Protein AF-A0A314UXR8-F1 (afdb_monomer_lite)

Organism: NCBI:txid2094558

Foldseek 3Di:
DQFQWCQVVADPPNVVVVLVVCVVVNQWDWTDGGPDIDIHGHDPVVCCCPCPVVVLVNVADDQDPVNCVVPVHQQALNHDRPDPSNVVRVVCCDPQCVDPVNCVVCVVVVVVVVVVVVVVVVVQPPHDDDPPPPDPVPPPDPPDDDPDDDDD

InterPro domains:
  IPR001128 Cytochrome P450 [PF00067] (2-128)
  IPR002401 Cytochrome P450, E-class, group I [PR00463] (22-41)
  IPR002401 Cytochrome P450, E-class, group I [PR00463] (46-67)
  IPR036396 Cytochrome P450 superfamily [G3DSA:1.10.630.10] (1-136)
  IPR036396 Cytochrome P450 superfamily [SSF48264] (2-131)

Radius of gyration: 22.89 Å; chains: 1; bounding box: 63×48×52 Å

Sequence (152 aa):
MPLLGNLLSLDPELHSYFAGLAHTYGPIFKLRLGAMTCVVINSPSSASEVLKDRDVTFANRDVPVAARIAFYGGADITWTPHGPEWRMLRKVAMLKMLGGPALDLVQSIRQNQVRKTIGYLYGRSGSPVNVAIKKIKKLNHPRGDYHLAHPR

Secondary structure (DSSP, 8-state):
-TTTBTGGG--S-HHHHHHHHHHHH-SEEEEEETTEEEEEE-SHHHHHIIIIITTTTT------HHHHHHTGGG-STTTSPTTHHHHHHHHHIIIIISSHHHHHHTHHHHHHHHHHHHHHHHTTTTS---STT--STTS-------------

Structure (mmCIF, N/CA/C/O backbone):
data_AF-A0A314UXR8-F1
#
_entry.id   AF-A0A314UXR8-F1
#
loop_
_atom_site.group_PDB
_atom_site.id
_atom_site.type_symbol
_atom_site.label_atom_id
_atom_site.label_alt_id
_atom_site.label_comp_id
_atom_site.label_asym_id
_atom_site.label_entity_id
_atom_site.label_seq_id
_atom_site.pdbx_PDB_ins_code
_atom_site.Cartn_x
_atom_site.Cartn_y
_atom_site.Cartn_z
_atom_site.occupancy
_atom_site.B_iso_or_equiv
_atom_site.auth_seq_id
_atom_site.auth_comp_id
_atom_site.auth_asym_id
_atom_site.auth_atom_id
_atom_site.pdbx_PDB_model_num
ATOM 1 N N . MET A 1 1 ? 25.726 -10.960 -2.1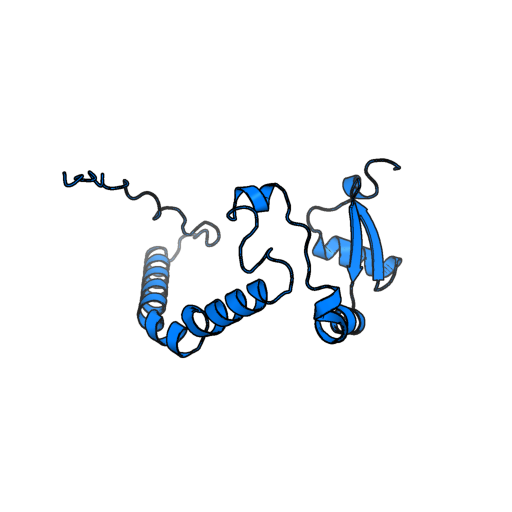50 1.00 65.69 1 MET A N 1
ATOM 2 C CA . MET A 1 1 ? 25.717 -12.442 -2.096 1.00 65.69 1 MET A CA 1
ATOM 3 C C . MET A 1 1 ? 24.857 -13.012 -3.218 1.00 65.69 1 MET A C 1
ATOM 5 O O . MET A 1 1 ? 23.765 -12.490 -3.417 1.00 65.69 1 MET A O 1
ATOM 9 N N . PRO A 1 2 ? 25.305 -14.060 -3.932 1.00 73.06 2 PRO A N 1
ATOM 10 C CA . PRO A 1 2 ? 24.638 -14.552 -5.144 1.00 73.06 2 PRO A CA 1
ATOM 11 C C . PRO A 1 2 ? 23.230 -15.134 -4.919 1.00 73.06 2 PRO A C 1
ATOM 13 O O . PRO A 1 2 ? 22.399 -14.994 -5.811 1.00 73.06 2 PRO A O 1
ATOM 16 N N . LEU A 1 3 ? 22.935 -15.709 -3.742 1.00 78.50 3 LEU A N 1
ATOM 17 C CA . LEU A 1 3 ? 21.624 -16.319 -3.458 1.00 78.50 3 LEU A CA 1
ATOM 18 C C . LEU A 1 3 ? 20.639 -15.375 -2.753 1.00 78.50 3 LEU A C 1
ATOM 20 O O . LEU A 1 3 ? 19.491 -15.276 -3.160 1.00 78.50 3 LEU A O 1
ATOM 24 N N . LEU A 1 4 ? 21.080 -14.676 -1.703 1.00 86.00 4 LEU A N 1
ATOM 25 C CA . LEU A 1 4 ? 20.202 -13.852 -0.857 1.00 86.00 4 LEU A CA 1
ATOM 26 C C . LEU A 1 4 ? 20.108 -12.389 -1.318 1.00 86.00 4 LEU A C 1
ATOM 28 O O . LEU A 1 4 ? 19.176 -11.679 -0.944 1.00 86.00 4 LEU A O 1
ATOM 32 N N . GLY A 1 5 ? 21.052 -11.927 -2.142 1.00 89.06 5 GLY A N 1
ATOM 33 C CA . GLY A 1 5 ? 21.127 -10.526 -2.550 1.00 89.06 5 GLY A CA 1
ATOM 34 C C . GLY A 1 5 ? 21.308 -9.590 -1.349 1.00 89.06 5 GLY A C 1
ATOM 35 O O . GLY A 1 5 ? 22.233 -9.777 -0.561 1.00 89.06 5 GLY A O 1
ATOM 36 N N . ASN A 1 6 ? 20.428 -8.598 -1.243 1.00 92.50 6 ASN A N 1
ATOM 37 C CA . ASN A 1 6 ? 20.311 -7.591 -0.190 1.00 92.50 6 ASN A CA 1
ATOM 38 C C . ASN A 1 6 ? 19.404 -8.026 0.974 1.00 92.50 6 ASN A C 1
ATOM 40 O O . ASN A 1 6 ? 19.249 -7.258 1.917 1.00 92.50 6 ASN A O 1
ATOM 44 N N . LEU A 1 7 ? 18.800 -9.223 0.931 1.00 90.81 7 LEU A N 1
ATOM 45 C CA . LEU A 1 7 ? 17.801 -9.649 1.922 1.00 90.81 7 LEU A CA 1
ATOM 46 C C . LEU A 1 7 ? 18.334 -9.615 3.363 1.00 90.81 7 LEU A C 1
ATOM 48 O O . LEU A 1 7 ? 17.616 -9.219 4.271 1.00 90.81 7 LEU A O 1
ATOM 52 N N . LEU A 1 8 ? 19.602 -9.988 3.559 1.00 90.25 8 LEU A N 1
ATOM 53 C CA . LEU A 1 8 ? 20.249 -10.003 4.877 1.00 90.25 8 LEU A CA 1
ATOM 54 C C . LEU A 1 8 ? 20.579 -8.612 5.429 1.00 90.25 8 LEU A C 1
ATOM 56 O O . LEU A 1 8 ? 20.904 -8.488 6.602 1.00 90.25 8 LEU A O 1
ATOM 60 N N . SER A 1 9 ? 20.546 -7.587 4.582 1.00 91.06 9 SER A N 1
ATOM 61 C CA . SER A 1 9 ? 20.886 -6.210 4.947 1.00 91.06 9 SER A CA 1
ATOM 62 C C . SER A 1 9 ? 19.650 -5.326 5.091 1.00 91.06 9 SER A C 1
ATOM 64 O O . SER A 1 9 ? 19.803 -4.118 5.254 1.00 91.06 9 SER A O 1
ATOM 66 N N . LEU A 1 10 ? 18.447 -5.900 4.969 1.00 92.62 10 LEU A N 1
ATOM 67 C CA . LEU A 1 10 ? 17.205 -5.1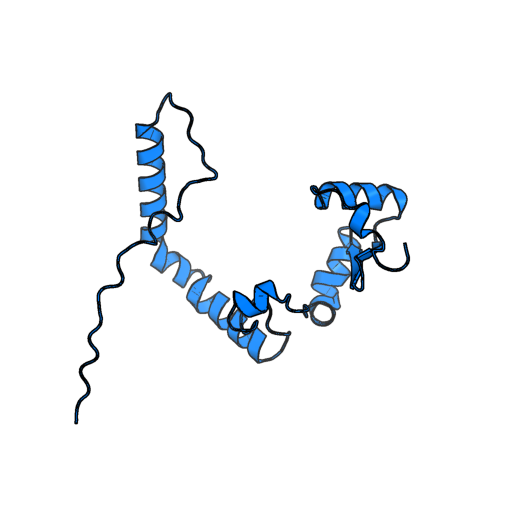63 5.154 1.00 92.62 10 LEU A CA 1
ATOM 68 C C . LEU A 1 10 ? 16.992 -4.839 6.629 1.00 92.62 10 LEU A C 1
ATOM 70 O O . LEU A 1 10 ? 17.044 -5.722 7.484 1.00 92.62 10 LEU A O 1
ATOM 74 N N . ASP A 1 11 ? 16.673 -3.579 6.887 1.00 93.69 11 ASP A N 1
ATOM 75 C CA . ASP A 1 11 ? 16.158 -3.147 8.177 1.00 93.69 11 ASP A CA 1
ATOM 76 C C . ASP A 1 11 ? 14.638 -3.411 8.256 1.00 93.69 11 ASP A C 1
ATOM 78 O O . ASP A 1 11 ? 13.937 -3.208 7.255 1.00 93.69 11 ASP A O 1
ATOM 82 N N . PRO A 1 12 ? 14.092 -3.850 9.407 1.00 93.06 12 PRO A N 1
ATOM 83 C CA . PRO A 1 12 ? 12.648 -3.975 9.603 1.00 93.06 12 PRO A CA 1
ATOM 84 C C . PRO A 1 12 ? 11.870 -2.678 9.329 1.00 93.06 12 PRO A C 1
ATOM 86 O O . PRO A 1 12 ? 10.723 -2.732 8.875 1.00 93.06 12 PRO A O 1
ATOM 89 N N . GLU A 1 13 ? 12.479 -1.511 9.550 1.00 95.38 13 GLU A N 1
ATOM 90 C CA . GLU A 1 13 ? 11.930 -0.208 9.188 1.00 95.38 13 GLU A CA 1
ATOM 91 C C . GLU A 1 13 ? 12.203 0.120 7.709 1.00 95.38 13 GLU A C 1
ATOM 93 O O . GLU A 1 13 ? 12.925 1.050 7.342 1.00 95.38 13 GLU A O 1
ATOM 98 N N . LEU A 1 14 ? 11.582 -0.665 6.823 1.00 94.62 14 LEU A N 1
ATOM 99 C CA . LEU A 1 14 ? 11.858 -0.651 5.382 1.00 94.62 14 LEU A CA 1
ATOM 100 C C . LEU A 1 14 ? 11.723 0.732 4.725 1.00 94.62 14 LEU A C 1
ATOM 102 O O . LEU A 1 14 ? 12.484 1.056 3.819 1.00 94.62 14 LEU A O 1
ATOM 106 N N . HIS A 1 15 ? 10.756 1.545 5.157 1.00 94.88 15 HIS A N 1
ATOM 107 C CA . HIS A 1 15 ? 10.507 2.857 4.556 1.00 94.88 15 HIS A CA 1
ATOM 108 C C . HIS A 1 15 ? 11.654 3.840 4.837 1.00 94.88 15 HIS A C 1
ATOM 110 O O . HIS A 1 15 ? 12.164 4.453 3.898 1.00 94.88 15 HIS A O 1
ATOM 116 N N . SER A 1 16 ? 12.111 3.930 6.090 1.00 96.06 16 SER A N 1
ATOM 117 C CA . SER A 1 16 ? 13.278 4.728 6.485 1.00 96.06 16 SER A CA 1
ATOM 118 C C . SER A 1 16 ? 14.553 4.200 5.835 1.00 96.06 16 SER A C 1
ATOM 120 O O . SER A 1 16 ? 15.342 4.969 5.290 1.00 96.06 16 SER A O 1
ATOM 122 N N . TYR A 1 17 ? 14.726 2.877 5.822 1.00 96.06 17 TYR A N 1
ATOM 123 C CA . TYR A 1 17 ? 15.869 2.224 5.196 1.00 96.06 17 TYR A CA 1
ATOM 124 C C . TYR A 1 17 ? 15.986 2.550 3.702 1.00 96.06 17 TYR A C 1
ATOM 126 O O . TYR A 1 17 ? 17.046 2.970 3.237 1.00 96.06 17 TYR A O 1
ATOM 134 N N . PHE A 1 18 ? 14.896 2.426 2.940 1.00 96.62 18 PHE A N 1
ATOM 135 C CA . PHE A 1 18 ? 14.896 2.756 1.514 1.00 96.62 18 PHE A CA 1
ATOM 136 C C . PHE A 1 18 ? 15.082 4.252 1.246 1.00 96.62 18 PHE A C 1
ATOM 138 O O . PHE A 1 18 ? 15.780 4.604 0.294 1.00 96.62 18 PHE A O 1
ATOM 145 N N . ALA A 1 19 ? 14.519 5.127 2.086 1.00 96.06 19 ALA A N 1
ATO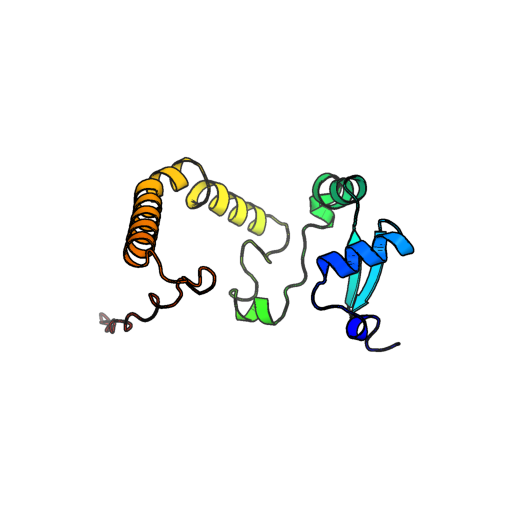M 146 C CA . ALA A 1 19 ? 14.776 6.563 2.003 1.00 96.06 19 ALA A CA 1
ATOM 147 C C . ALA A 1 19 ? 16.267 6.875 2.226 1.00 96.06 19 ALA A C 1
ATOM 149 O O . ALA A 1 19 ? 16.861 7.624 1.453 1.00 96.06 19 ALA A O 1
ATOM 150 N N . GLY A 1 20 ? 16.893 6.222 3.211 1.00 96.56 20 GLY A N 1
ATOM 151 C CA . GLY A 1 20 ? 18.333 6.281 3.459 1.00 96.56 20 GLY A CA 1
ATOM 152 C C . GLY A 1 20 ? 19.157 5.859 2.242 1.00 96.56 20 GLY A C 1
ATOM 153 O O . GLY A 1 20 ? 20.033 6.598 1.797 1.00 96.56 20 GLY A O 1
ATOM 154 N N . LEU A 1 21 ? 18.836 4.707 1.646 1.00 96.56 21 LEU A N 1
ATOM 155 C CA . LEU A 1 21 ? 19.516 4.226 0.439 1.00 96.56 21 LEU A CA 1
ATOM 156 C C . LEU A 1 21 ? 19.382 5.196 -0.740 1.00 96.56 21 LEU A C 1
ATOM 158 O O . LEU A 1 21 ? 20.336 5.365 -1.499 1.00 96.56 21 LEU A O 1
ATOM 162 N N . ALA A 1 22 ? 18.240 5.866 -0.891 1.00 97.12 22 ALA A N 1
ATOM 163 C CA . ALA A 1 22 ? 18.043 6.823 -1.975 1.00 97.12 22 ALA A CA 1
ATOM 164 C C . ALA A 1 22 ? 18.989 8.034 -1.895 1.00 97.12 22 ALA A C 1
ATOM 166 O O . ALA A 1 22 ? 19.332 8.603 -2.930 1.00 97.12 22 ALA A O 1
ATOM 167 N N . HIS A 1 23 ? 19.457 8.410 -0.699 1.00 96.44 23 HIS A N 1
ATOM 168 C CA . HIS A 1 23 ? 20.478 9.454 -0.557 1.00 96.44 23 HIS A CA 1
ATOM 169 C C . HIS A 1 23 ? 21.830 9.037 -1.150 1.00 96.44 23 HIS A C 1
ATOM 171 O O . HIS A 1 23 ? 22.580 9.888 -1.617 1.00 96.44 23 HIS A O 1
ATOM 177 N N . THR A 1 24 ? 22.140 7.739 -1.151 1.00 96.69 24 THR A N 1
ATOM 178 C CA . THR A 1 24 ? 23.397 7.198 -1.688 1.00 96.69 24 THR A CA 1
ATOM 179 C C . THR A 1 24 ? 23.283 6.815 -3.162 1.00 96.69 24 THR A C 1
ATOM 181 O O . THR A 1 24 ? 24.186 7.101 -3.942 1.00 96.69 24 THR A O 1
ATOM 184 N N . TYR A 1 25 ? 22.187 6.159 -3.550 1.00 96.81 25 TYR A N 1
ATOM 185 C CA . TYR A 1 25 ? 22.022 5.556 -4.880 1.00 96.81 25 TYR A CA 1
ATOM 186 C C . TYR A 1 25 ? 21.130 6.371 -5.825 1.00 96.81 25 TYR A C 1
ATOM 188 O O . TYR A 1 25 ? 20.999 6.023 -6.997 1.00 96.81 25 TYR A O 1
ATOM 196 N N . GLY A 1 26 ? 20.532 7.458 -5.336 1.00 96.94 26 GLY A N 1
ATOM 197 C CA . GLY A 1 26 ? 19.602 8.289 -6.089 1.00 96.94 26 GLY A CA 1
ATOM 198 C C . GLY A 1 26 ? 18.139 7.831 -5.983 1.00 96.94 26 GLY A C 1
ATOM 199 O O . GLY A 1 26 ? 17.815 6.854 -5.306 1.00 96.94 26 GLY A O 1
ATOM 200 N N . PRO A 1 27 ? 17.219 8.546 -6.654 1.00 96.00 27 PRO A N 1
ATOM 201 C CA . PRO A 1 27 ? 15.774 8.367 -6.493 1.00 96.00 27 PRO A CA 1
ATOM 202 C C . PRO A 1 27 ? 15.219 7.089 -7.135 1.00 96.00 27 PRO A C 1
ATOM 204 O O . PRO A 1 27 ? 14.057 6.762 -6.910 1.00 96.00 27 PRO A O 1
ATOM 207 N N . ILE A 1 28 ? 16.007 6.379 -7.943 1.00 97.88 28 ILE A N 1
ATOM 208 C CA . ILE A 1 28 ? 15.640 5.086 -8.524 1.00 97.88 28 ILE A CA 1
ATOM 209 C C . ILE A 1 28 ? 16.817 4.144 -8.333 1.00 97.88 28 ILE A C 1
ATOM 211 O O . ILE A 1 28 ? 17.902 4.395 -8.853 1.00 97.88 28 ILE A O 1
ATOM 215 N N . PHE A 1 29 ? 16.599 3.043 -7.624 1.00 97.31 29 PHE A N 1
ATOM 216 C CA . PHE A 1 29 ? 17.640 2.044 -7.412 1.00 97.31 29 PHE A CA 1
ATOM 217 C C . PHE A 1 29 ? 17.068 0.631 -7.354 1.00 97.31 29 PHE A C 1
ATOM 219 O O . PHE A 1 29 ? 15.877 0.410 -7.130 1.00 97.31 29 PHE A O 1
ATOM 226 N N . LYS A 1 30 ? 17.941 -0.349 -7.591 1.00 96.06 30 LYS A N 1
ATOM 227 C CA . LYS A 1 30 ? 17.595 -1.769 -7.653 1.00 96.06 30 LYS A CA 1
ATOM 228 C C . LYS A 1 30 ? 18.145 -2.511 -6.441 1.00 96.06 30 LYS A C 1
ATOM 230 O O . LYS A 1 30 ? 19.314 -2.370 -6.098 1.00 96.06 30 LYS A O 1
ATOM 235 N N . LEU A 1 31 ? 17.322 -3.387 -5.880 1.00 94.94 31 LEU A N 1
ATOM 236 C CA . LEU A 1 31 ? 17.685 -4.363 -4.861 1.00 94.94 31 LEU A CA 1
ATOM 237 C C . LEU A 1 31 ? 17.427 -5.780 -5.379 1.00 94.94 31 LEU A C 1
ATOM 239 O O . LEU A 1 31 ? 16.502 -6.028 -6.156 1.00 94.94 31 LEU A O 1
ATOM 243 N N . ARG A 1 32 ? 18.233 -6.737 -4.925 1.00 94.12 32 ARG A N 1
ATOM 244 C CA . ARG A 1 32 ? 17.978 -8.168 -5.128 1.00 94.12 32 ARG A CA 1
ATOM 245 C C . ARG A 1 32 ? 17.506 -8.772 -3.814 1.00 94.12 32 ARG A C 1
ATOM 247 O O . ARG A 1 32 ? 18.269 -8.793 -2.861 1.00 94.12 32 ARG A O 1
ATOM 254 N N . LEU A 1 33 ? 16.278 -9.265 -3.747 1.00 91.62 33 LEU A N 1
ATOM 255 C CA . LEU A 1 33 ? 15.708 -9.903 -2.558 1.00 91.62 33 LEU A CA 1
ATOM 256 C C . LEU A 1 33 ? 15.568 -11.400 -2.831 1.00 91.62 33 LEU A C 1
ATOM 258 O O . LEU A 1 33 ? 14.557 -11.864 -3.358 1.00 91.62 33 LEU A O 1
ATOM 262 N N . GLY A 1 34 ? 16.633 -12.152 -2.552 1.00 89.94 34 GLY A N 1
ATOM 263 C CA . GLY A 1 34 ? 16.732 -13.536 -3.001 1.00 89.94 34 GLY A CA 1
ATOM 264 C C . GLY A 1 34 ? 16.698 -13.638 -4.533 1.00 89.94 34 GLY A C 1
ATOM 265 O O . GLY A 1 34 ? 17.498 -13.010 -5.236 1.00 89.94 34 GLY A O 1
ATOM 266 N N . ALA A 1 35 ? 15.725 -14.393 -5.049 1.00 89.00 35 ALA A N 1
ATOM 267 C CA . ALA A 1 35 ? 15.453 -14.522 -6.482 1.00 89.00 35 ALA A CA 1
ATOM 268 C C . ALA A 1 35 ? 14.673 -13.330 -7.078 1.00 89.00 35 ALA A C 1
ATOM 270 O O . ALA A 1 35 ? 14.626 -13.183 -8.298 1.00 89.00 35 ALA A O 1
ATOM 271 N N . MET A 1 36 ? 14.081 -12.466 -6.246 1.00 89.38 36 MET A N 1
ATOM 272 C CA . MET A 1 36 ? 13.265 -11.343 -6.704 1.00 89.38 36 MET A CA 1
ATOM 273 C C . MET A 1 36 ? 14.126 -10.106 -6.976 1.00 89.38 36 MET A C 1
ATOM 275 O O . MET A 1 36 ? 15.021 -9.763 -6.201 1.00 89.38 36 MET A O 1
ATOM 279 N N . THR A 1 37 ? 13.838 -9.395 -8.065 1.00 92.88 37 THR A N 1
ATOM 280 C CA . THR A 1 37 ? 14.369 -8.045 -8.288 1.00 92.88 37 THR A CA 1
ATOM 281 C C . THR A 1 37 ? 13.339 -7.028 -7.816 1.00 92.88 37 THR A C 1
ATOM 283 O O . THR A 1 37 ? 12.209 -7.038 -8.287 1.00 92.88 37 THR A O 1
ATOM 286 N N . CYS A 1 38 ? 13.740 -6.144 -6.907 1.00 93.88 38 CYS A N 1
ATOM 287 C CA . CYS A 1 38 ? 12.936 -5.019 -6.450 1.00 93.88 38 CYS A CA 1
ATOM 288 C C . CYS A 1 38 ? 13.528 -3.723 -7.014 1.00 93.88 38 CYS A C 1
ATOM 290 O O . CYS A 1 38 ? 14.743 -3.527 -6.966 1.00 93.88 38 CYS A O 1
ATOM 292 N N . VAL A 1 39 ? 12.680 -2.850 -7.550 1.00 96.62 39 VAL A N 1
ATOM 293 C CA . VAL A 1 39 ? 13.059 -1.491 -7.947 1.00 96.62 39 VAL A CA 1
ATOM 294 C C . VAL A 1 39 ? 12.350 -0.532 -7.008 1.00 96.62 39 VAL A C 1
ATOM 296 O O . VAL A 1 39 ? 11.129 -0.583 -6.874 1.00 96.62 39 VAL A O 1
ATOM 299 N N . VAL A 1 40 ? 13.122 0.322 -6.347 1.00 96.94 40 VAL A N 1
ATOM 300 C CA . VAL A 1 40 ? 12.605 1.343 -5.441 1.00 96.94 40 VAL A CA 1
ATOM 301 C C . VAL A 1 40 ? 12.522 2.662 -6.193 1.00 96.94 40 VAL A C 1
ATOM 303 O O . VAL A 1 40 ? 13.484 3.067 -6.845 1.00 96.94 40 VAL A O 1
ATOM 306 N N . ILE A 1 41 ? 11.372 3.324 -6.081 1.00 97.69 41 ILE A N 1
ATOM 307 C CA . ILE A 1 41 ? 11.109 4.656 -6.625 1.00 97.69 41 ILE A CA 1
ATOM 308 C C . ILE A 1 41 ? 10.917 5.610 -5.448 1.00 97.69 41 ILE A C 1
ATOM 310 O O . ILE A 1 41 ? 9.984 5.444 -4.665 1.00 97.69 41 ILE A O 1
ATOM 314 N N . ASN A 1 42 ? 11.800 6.597 -5.322 1.00 97.06 42 ASN A N 1
ATOM 315 C CA . ASN A 1 42 ? 11.875 7.513 -4.187 1.00 97.06 42 ASN A CA 1
ATOM 316 C C . ASN A 1 42 ? 11.918 8.988 -4.627 1.00 97.06 42 ASN A C 1
ATOM 318 O O . ASN A 1 42 ? 12.728 9.779 -4.148 1.00 97.06 42 ASN A O 1
ATOM 322 N N . SER A 1 43 ? 11.059 9.371 -5.574 1.00 96.81 43 SER A N 1
ATOM 323 C CA . SER A 1 43 ? 10.810 10.777 -5.909 1.00 96.81 43 SER A CA 1
ATOM 324 C C . SER A 1 43 ? 9.371 10.984 -6.399 1.00 96.81 43 SER A C 1
ATOM 326 O O . SER A 1 43 ? 8.791 10.072 -6.996 1.00 96.81 43 SER A O 1
ATOM 328 N N . PRO A 1 44 ? 8.780 12.178 -6.202 1.00 97.69 44 PRO A N 1
ATOM 329 C CA . PRO A 1 44 ? 7.439 12.472 -6.705 1.00 97.69 44 PRO A CA 1
ATOM 330 C C . PRO A 1 44 ? 7.323 12.401 -8.233 1.00 97.69 44 PRO A C 1
ATOM 332 O O . PRO A 1 44 ? 6.317 11.912 -8.741 1.00 97.69 44 PRO A O 1
ATOM 335 N N . SER A 1 45 ? 8.340 12.865 -8.967 1.00 97.62 45 SER A N 1
ATOM 336 C CA . SER A 1 45 ? 8.340 12.860 -10.435 1.00 97.62 45 SER A CA 1
ATOM 337 C C . SER A 1 45 ? 8.340 11.436 -10.987 1.00 97.62 45 SER A C 1
ATOM 339 O O . SER A 1 45 ? 7.474 11.090 -11.786 1.00 97.62 45 SER A O 1
ATOM 341 N N . SER A 1 46 ? 9.239 10.578 -10.502 1.00 96.88 46 SER A N 1
ATOM 342 C CA . SER A 1 46 ? 9.318 9.185 -10.950 1.00 96.88 46 SER A CA 1
ATOM 343 C C . SER A 1 46 ? 8.128 8.355 -10.459 1.00 96.88 46 SER A C 1
ATOM 345 O O . SER A 1 46 ? 7.654 7.476 -11.175 1.00 96.88 46 SER A O 1
ATOM 347 N N . ALA A 1 47 ? 7.584 8.652 -9.272 1.00 97.31 47 ALA A N 1
ATOM 348 C CA . ALA A 1 47 ? 6.343 8.032 -8.813 1.00 97.31 47 ALA A CA 1
ATOM 349 C C . ALA A 1 47 ? 5.146 8.426 -9.693 1.00 97.31 47 ALA A C 1
ATOM 351 O O . ALA A 1 47 ? 4.296 7.581 -9.956 1.00 97.31 47 ALA A O 1
ATOM 352 N N . SER A 1 48 ? 5.078 9.674 -10.174 1.00 98.19 48 SER A N 1
ATOM 353 C CA . SER A 1 48 ? 4.043 10.104 -11.124 1.00 98.19 48 SER A CA 1
ATOM 354 C C . SER A 1 48 ? 4.140 9.333 -12.438 1.00 98.19 48 SER A C 1
ATOM 356 O O . SER A 1 48 ? 3.124 8.832 -12.915 1.00 98.19 48 SER A O 1
ATOM 358 N N . GLU A 1 49 ? 5.351 9.158 -12.971 1.00 97.94 49 GLU A N 1
ATOM 359 C CA . GLU A 1 49 ? 5.538 8.396 -14.207 1.00 97.94 49 GLU A CA 1
ATOM 360 C C . GLU A 1 49 ? 5.051 6.945 -14.053 1.00 97.94 49 GLU A C 1
ATOM 362 O O . GLU A 1 49 ? 4.339 6.428 -14.911 1.00 97.94 49 GLU A O 1
ATOM 367 N N . VAL A 1 50 ? 5.373 6.291 -12.932 1.00 97.50 50 VAL A N 1
ATOM 368 C CA . VAL A 1 50 ? 5.007 4.886 -12.680 1.00 97.50 50 VAL A CA 1
ATOM 369 C C . VAL A 1 50 ? 3.525 4.713 -12.331 1.00 97.50 50 VAL A C 1
ATOM 371 O O . VAL A 1 50 ? 2.892 3.774 -12.804 1.00 97.50 50 VAL A O 1
ATOM 374 N N . LEU A 1 51 ? 2.968 5.586 -11.488 1.00 97.00 51 LEU A N 1
ATOM 375 C CA . LEU A 1 51 ? 1.633 5.410 -10.899 1.00 97.00 51 LEU A CA 1
ATOM 376 C C . LEU A 1 51 ? 0.521 6.165 -11.632 1.00 97.00 51 LEU A C 1
ATOM 378 O O . LEU A 1 51 ? -0.646 5.976 -11.286 1.00 97.00 51 LEU A O 1
ATOM 382 N N . LYS A 1 52 ? 0.858 7.037 -12.588 1.00 97.38 52 LYS A N 1
ATOM 383 C CA . LYS A 1 52 ? -0.117 7.784 -13.394 1.00 97.38 52 LYS A CA 1
ATOM 384 C C . LYS A 1 52 ? 0.150 7.627 -14.881 1.00 97.38 52 LYS A C 1
ATOM 386 O O . LYS A 1 52 ? -0.703 7.111 -15.587 1.00 97.38 52 LYS A O 1
ATOM 391 N N . ASP A 1 53 ? 1.328 8.038 -15.347 1.00 98.19 53 ASP A N 1
ATOM 392 C CA . ASP A 1 53 ? 1.578 8.150 -16.792 1.00 98.19 53 ASP A CA 1
ATOM 393 C C . ASP A 1 53 ? 1.721 6.772 -17.454 1.00 98.19 53 ASP A C 1
ATOM 395 O O . ASP A 1 53 ? 1.367 6.582 -18.617 1.00 98.19 53 ASP A O 1
ATOM 399 N N . ARG A 1 54 ? 2.220 5.788 -16.697 1.00 97.31 54 ARG A N 1
ATOM 400 C CA . ARG A 1 54 ? 2.382 4.388 -17.110 1.00 97.31 54 ARG A CA 1
ATOM 401 C C . ARG A 1 54 ? 1.667 3.419 -16.170 1.00 97.31 54 ARG A C 1
ATOM 403 O O . ARG A 1 54 ? 2.095 2.272 -16.029 1.00 97.31 54 ARG A O 1
ATOM 410 N N . ASP A 1 55 ? 0.588 3.865 -15.536 1.00 95.69 55 ASP A N 1
ATOM 411 C CA . ASP A 1 55 ? -0.122 3.112 -14.500 1.00 95.69 55 ASP A CA 1
ATOM 412 C C . ASP A 1 55 ? -0.536 1.702 -14.955 1.00 95.69 55 ASP A C 1
ATOM 414 O O . ASP A 1 55 ? -0.305 0.740 -14.229 1.00 95.69 55 ASP A O 1
ATOM 418 N N . VAL A 1 56 ? -1.044 1.541 -16.182 1.00 95.69 56 VAL A N 1
ATOM 419 C CA . VAL A 1 56 ? -1.440 0.242 -16.754 1.00 95.69 56 VAL A CA 1
ATOM 420 C C . VAL A 1 56 ? -0.251 -0.713 -16.886 1.00 95.69 56 VAL A C 1
ATOM 422 O O . VAL A 1 56 ? -0.394 -1.906 -16.614 1.00 95.69 56 VAL A O 1
ATOM 425 N N . THR A 1 57 ? 0.926 -0.205 -17.260 1.00 96.44 57 THR A N 1
ATOM 426 C CA . THR A 1 57 ? 2.153 -1.009 -17.400 1.00 96.44 57 THR A CA 1
ATOM 427 C C . THR A 1 57 ? 2.593 -1.586 -16.056 1.00 96.44 57 THR A C 1
ATOM 429 O O . THR A 1 57 ? 3.046 -2.727 -15.993 1.00 96.44 57 THR A O 1
ATOM 432 N N . PHE A 1 58 ? 2.420 -0.820 -14.976 1.00 95.69 58 PHE A N 1
ATOM 433 C CA . PHE A 1 58 ? 2.819 -1.198 -13.617 1.00 95.69 58 PHE A CA 1
ATOM 434 C C . PHE A 1 58 ? 1.644 -1.655 -12.733 1.00 95.69 58 PHE A C 1
ATOM 436 O O . PHE A 1 58 ? 1.806 -1.826 -11.525 1.00 95.69 58 PHE A O 1
ATOM 443 N N . ALA A 1 59 ? 0.457 -1.869 -13.310 1.00 94.62 59 ALA A N 1
ATOM 444 C CA . ALA A 1 59 ? -0.751 -2.193 -12.549 1.00 94.62 59 ALA A CA 1
ATOM 445 C C . ALA A 1 59 ? -0.753 -3.626 -11.996 1.00 94.62 59 ALA A C 1
ATOM 447 O O . ALA A 1 59 ? -1.402 -3.901 -10.984 1.00 94.62 59 ALA A O 1
ATOM 448 N N . ASN A 1 60 ? -0.051 -4.541 -12.667 1.00 94.31 60 ASN A N 1
ATOM 449 C CA . ASN A 1 60 ? -0.045 -5.962 -12.331 1.00 94.31 60 ASN A CA 1
ATOM 450 C C . ASN A 1 60 ? 0.915 -6.277 -11.182 1.00 94.31 60 ASN A C 1
ATOM 452 O O . ASN A 1 60 ? 1.964 -5.652 -11.033 1.00 94.31 60 ASN A O 1
ATOM 456 N N . ARG A 1 61 ? 0.553 -7.277 -10.374 1.00 90.56 61 ARG A N 1
ATOM 457 C CA . ARG A 1 61 ? 1.310 -7.704 -9.194 1.00 90.56 61 ARG A CA 1
ATOM 458 C C . ARG A 1 61 ? 1.407 -9.219 -9.166 1.00 90.56 61 ARG A C 1
ATOM 460 O O . ARG A 1 61 ? 0.411 -9.902 -9.393 1.00 90.56 61 ARG A O 1
ATOM 467 N N . ASP A 1 62 ? 2.579 -9.731 -8.816 1.00 90.12 62 ASP A N 1
ATOM 468 C CA . ASP A 1 62 ? 2.724 -11.145 -8.491 1.00 90.12 62 ASP A CA 1
ATOM 469 C C . ASP A 1 62 ? 1.982 -11.439 -7.192 1.00 90.12 62 ASP A C 1
ATOM 471 O O . ASP A 1 62 ? 2.158 -10.730 -6.202 1.00 90.12 62 ASP A O 1
ATOM 475 N N . VAL A 1 63 ? 1.153 -12.483 -7.189 1.00 92.12 63 VAL A N 1
ATOM 476 C CA . VAL A 1 63 ? 0.357 -12.864 -6.017 1.00 92.12 63 VAL A CA 1
ATOM 477 C C . VAL A 1 63 ? 1.210 -13.727 -5.083 1.00 92.12 63 VAL A C 1
ATOM 479 O O . VAL A 1 63 ? 1.509 -14.876 -5.439 1.00 92.12 63 VAL A O 1
ATOM 482 N N . PRO A 1 64 ? 1.580 -13.238 -3.880 1.00 91.38 64 PRO A N 1
ATOM 483 C CA . PRO A 1 64 ? 2.351 -14.027 -2.930 1.00 91.38 64 PRO A CA 1
ATOM 484 C C . PRO A 1 64 ? 1.576 -15.271 -2.493 1.00 91.38 64 PRO A C 1
ATOM 486 O O . PRO A 1 64 ? 0.347 -15.255 -2.417 1.00 91.38 64 PRO A O 1
ATOM 489 N N . VAL A 1 65 ? 2.284 -16.336 -2.115 1.00 93.88 65 VAL A N 1
ATOM 490 C CA . VAL A 1 65 ? 1.657 -17.585 -1.637 1.00 93.88 65 VAL A CA 1
ATOM 491 C C . VAL A 1 65 ? 0.694 -17.323 -0.475 1.00 93.88 65 VAL A C 1
ATOM 493 O O . VAL A 1 65 ? -0.435 -17.808 -0.491 1.00 93.88 65 VAL A O 1
ATOM 496 N N . ALA A 1 66 ? 1.093 -16.484 0.486 1.00 93.75 66 ALA A N 1
ATOM 497 C CA . ALA A 1 66 ? 0.234 -16.095 1.603 1.00 93.75 66 ALA A CA 1
ATOM 498 C C . ALA A 1 66 ? -1.073 -15.430 1.134 1.00 93.75 66 ALA A C 1
ATOM 500 O O . ALA A 1 66 ? -2.139 -15.714 1.675 1.00 93.75 66 ALA A O 1
ATOM 501 N N . ALA A 1 67 ? -1.008 -14.594 0.094 1.00 92.62 67 ALA A N 1
ATOM 502 C CA . ALA A 1 67 ? -2.187 -13.954 -0.471 1.00 92.62 67 ALA A CA 1
ATOM 503 C C . ALA A 1 67 ? -3.084 -14.950 -1.216 1.00 92.62 67 ALA A C 1
ATOM 505 O O . ALA A 1 67 ? -4.298 -14.890 -1.067 1.00 92.62 67 ALA A O 1
ATOM 506 N N . ARG A 1 68 ? -2.514 -15.912 -1.952 1.00 93.50 68 ARG A N 1
ATOM 507 C CA . ARG A 1 68 ? -3.305 -16.971 -2.605 1.00 93.50 68 ARG A CA 1
ATOM 508 C C . ARG A 1 68 ? -4.117 -17.777 -1.594 1.00 93.50 68 ARG A C 1
ATOM 510 O O . ARG A 1 68 ? -5.271 -18.095 -1.860 1.00 93.50 68 ARG A O 1
ATOM 517 N N . ILE A 1 69 ? -3.522 -18.069 -0.437 1.00 94.25 69 ILE A N 1
ATOM 518 C CA . ILE A 1 69 ? -4.188 -18.786 0.655 1.00 94.25 69 ILE A CA 1
ATOM 519 C C . ILE A 1 69 ? -5.269 -17.909 1.302 1.00 94.25 69 ILE A C 1
ATOM 521 O O . ILE A 1 69 ? -6.379 -18.375 1.536 1.00 94.25 69 ILE A O 1
ATOM 525 N N . ALA A 1 70 ? -4.959 -16.642 1.587 1.00 92.69 70 ALA A N 1
ATOM 526 C CA . ALA A 1 70 ? -5.859 -15.754 2.322 1.00 92.69 70 ALA A CA 1
ATOM 527 C C . ALA A 1 70 ? -7.011 -15.179 1.477 1.00 92.69 70 ALA A C 1
ATOM 529 O O . ALA A 1 70 ? -8.064 -14.858 2.025 1.00 92.69 70 ALA A O 1
ATOM 530 N N . PHE A 1 71 ? -6.824 -15.035 0.163 1.00 90.62 71 PHE A N 1
ATOM 531 C CA . PHE A 1 71 ? -7.713 -14.264 -0.707 1.00 90.62 71 PHE A CA 1
ATOM 532 C C . PHE A 1 71 ? -8.200 -15.065 -1.917 1.00 90.62 71 PHE A C 1
ATOM 534 O O . PHE A 1 71 ? -8.024 -14.650 -3.057 1.00 90.62 71 PHE A O 1
ATOM 541 N N . TYR A 1 72 ? -8.817 -16.227 -1.682 1.00 89.25 72 TYR A N 1
ATOM 542 C CA . TYR A 1 72 ? -9.506 -17.007 -2.727 1.00 89.25 72 TYR A CA 1
ATOM 543 C C . TYR A 1 72 ? -8.652 -17.242 -3.990 1.00 89.25 72 TYR A C 1
ATOM 545 O O . TYR A 1 72 ? -9.114 -17.074 -5.116 1.00 89.25 72 TYR A O 1
ATOM 553 N N . GLY A 1 73 ? -7.369 -17.572 -3.817 1.00 87.62 73 GLY A N 1
ATOM 554 C CA . GLY A 1 73 ? -6.442 -17.784 -4.933 1.00 87.62 73 GLY A CA 1
ATOM 555 C C . GLY A 1 73 ? -5.898 -16.509 -5.594 1.00 87.62 73 GLY A C 1
ATOM 556 O O . GLY A 1 73 ? -5.141 -16.621 -6.558 1.00 87.62 73 GLY A O 1
ATOM 557 N N . GLY A 1 74 ? -6.216 -15.324 -5.067 1.00 88.19 74 GLY A N 1
ATOM 558 C CA . GLY A 1 74 ? -5.879 -14.012 -5.633 1.00 88.19 74 GLY A CA 1
ATOM 559 C C . GLY A 1 74 ? -6.972 -13.418 -6.529 1.00 88.19 74 GLY A C 1
ATOM 560 O O . GLY A 1 74 ? -6.725 -12.419 -7.201 1.00 88.19 74 GLY A O 1
ATOM 561 N N . ALA A 1 75 ? -8.165 -14.019 -6.556 1.00 88.56 75 ALA A N 1
ATOM 562 C CA . ALA A 1 75 ? -9.314 -13.558 -7.337 1.00 88.56 75 ALA A CA 1
ATOM 563 C C . ALA A 1 75 ? -10.084 -12.431 -6.616 1.00 88.56 75 ALA A C 1
ATOM 565 O O . ALA A 1 75 ? -11.283 -12.524 -6.353 1.00 88.56 75 ALA A O 1
ATOM 566 N N . ASP A 1 76 ? -9.376 -11.366 -6.244 1.00 90.88 76 ASP A N 1
ATOM 567 C CA . ASP A 1 76 ? -9.942 -10.175 -5.609 1.00 90.88 76 ASP A CA 1
ATOM 568 C C . ASP A 1 76 ? -9.407 -8.885 -6.245 1.00 90.88 76 ASP A C 1
ATOM 570 O O . ASP A 1 76 ? -8.483 -8.894 -7.059 1.00 90.88 76 ASP A O 1
ATOM 574 N N . ILE A 1 77 ? -9.984 -7.744 -5.867 1.00 93.31 77 ILE A N 1
ATOM 575 C CA . ILE A 1 77 ? -9.658 -6.425 -6.435 1.00 93.31 77 ILE A CA 1
ATOM 576 C C . ILE A 1 77 ? -8.182 -6.000 -6.264 1.00 93.31 77 ILE A C 1
ATOM 578 O O . ILE A 1 77 ? -7.708 -5.125 -6.990 1.00 93.31 77 ILE A O 1
ATOM 582 N N . THR A 1 78 ? -7.455 -6.590 -5.313 1.00 92.44 78 THR A N 1
ATOM 583 C CA . THR A 1 78 ? -6.067 -6.248 -4.960 1.00 92.44 78 THR A CA 1
ATOM 584 C C . THR A 1 78 ? -5.045 -6.989 -5.817 1.00 92.44 78 THR A C 1
ATOM 586 O O . THR A 1 78 ? -3.991 -6.421 -6.117 1.00 92.44 78 THR A O 1
ATOM 589 N N . TRP A 1 79 ? -5.342 -8.243 -6.175 1.00 93.69 79 TRP A N 1
ATOM 590 C CA . TRP A 1 79 ? -4.407 -9.174 -6.820 1.00 93.69 79 TRP A CA 1
ATOM 591 C C . TRP A 1 79 ? -4.808 -9.569 -8.250 1.00 93.69 79 TRP A C 1
ATOM 593 O O . TRP A 1 79 ? -3.948 -10.021 -9.004 1.00 93.69 79 TRP A O 1
ATOM 603 N N . THR A 1 80 ? -6.070 -9.366 -8.650 1.00 94.00 80 THR A N 1
ATOM 604 C CA . THR A 1 80 ? -6.528 -9.628 -10.026 1.00 94.00 80 THR A CA 1
ATOM 605 C C . THR A 1 80 ? -5.764 -8.736 -11.015 1.00 94.00 80 THR A C 1
ATOM 607 O O . THR A 1 80 ? -5.762 -7.514 -10.828 1.00 94.00 80 THR A 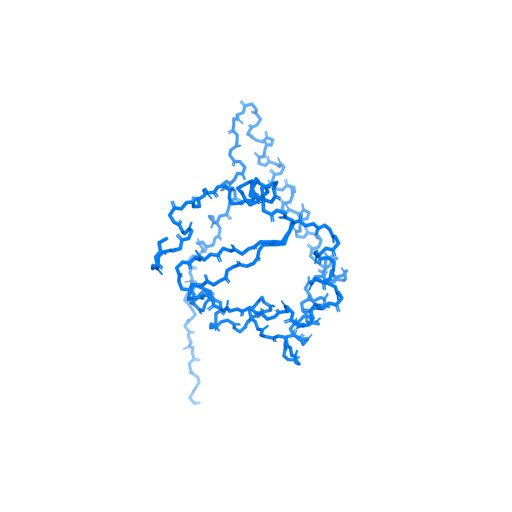O 1
ATOM 610 N N . PRO A 1 81 ? -5.150 -9.297 -12.077 1.00 94.12 81 PRO A N 1
ATOM 611 C CA . PRO A 1 81 ? -4.448 -8.514 -13.087 1.00 94.12 81 PRO A CA 1
ATOM 612 C C . PRO A 1 81 ? -5.344 -7.463 -13.745 1.00 94.12 81 PRO A C 1
ATOM 614 O O . PRO A 1 81 ? -6.547 -7.660 -13.937 1.00 94.12 81 PRO A O 1
ATOM 617 N N . HIS A 1 82 ? -4.746 -6.347 -14.145 1.00 94.88 82 HIS A N 1
ATOM 618 C CA . HIS A 1 82 ? -5.439 -5.290 -14.854 1.00 94.88 82 HIS A CA 1
ATOM 619 C C . HIS A 1 82 ? -6.056 -5.822 -16.154 1.00 94.88 82 HIS A C 1
ATOM 621 O O . HIS A 1 82 ? -5.373 -6.297 -17.060 1.00 94.88 82 HIS A O 1
ATOM 627 N N . GLY A 1 83 ? -7.376 -5.702 -16.256 1.00 95.19 83 GLY A N 1
ATOM 628 C CA . GLY A 1 83 ? -8.161 -6.246 -17.353 1.00 95.19 83 GLY A CA 1
ATOM 629 C C . GLY A 1 83 ? -9.654 -5.983 -17.157 1.00 95.19 83 GLY A C 1
ATOM 630 O O . GLY A 1 83 ? -10.039 -5.268 -16.224 1.00 95.19 83 GLY A O 1
ATOM 631 N N . PRO A 1 84 ? -10.517 -6.531 -18.030 1.00 96.38 84 PRO A N 1
ATOM 632 C CA . PRO A 1 84 ? -11.967 -6.364 -17.927 1.00 96.38 84 PRO A CA 1
ATOM 633 C C . PRO A 1 84 ? -12.531 -6.792 -16.565 1.00 96.38 84 PRO A C 1
ATOM 635 O O . PRO A 1 84 ? -13.349 -6.074 -15.992 1.00 96.38 84 PRO A O 1
ATOM 638 N N . GLU A 1 85 ? -12.039 -7.906 -16.018 1.00 94.75 85 GLU A N 1
ATOM 639 C CA . GLU A 1 85 ? -12.448 -8.422 -14.709 1.00 94.75 85 GLU A CA 1
ATOM 640 C C . GLU A 1 85 ? -12.099 -7.449 -13.577 1.00 94.75 85 GLU A C 1
ATOM 642 O O . GLU A 1 85 ? -12.979 -7.019 -12.830 1.00 94.75 85 GLU A O 1
ATOM 647 N N . TRP A 1 86 ? -10.843 -7.000 -13.503 1.00 96.06 86 TRP A N 1
ATOM 648 C CA . TRP A 1 86 ? -10.428 -6.011 -12.507 1.00 96.06 86 TRP A CA 1
ATOM 649 C C . TRP A 1 86 ? -11.219 -4.700 -12.619 1.00 96.06 86 TRP A C 1
ATOM 651 O O . TRP A 1 86 ? -11.649 -4.142 -11.607 1.00 96.06 86 TRP A O 1
ATOM 661 N N . ARG A 1 87 ? -11.486 -4.213 -13.842 1.00 96.31 87 ARG A N 1
ATOM 662 C CA . ARG A 1 87 ? -12.300 -3.002 -14.056 1.00 96.31 87 ARG A CA 1
ATOM 663 C C . ARG A 1 87 ? -13.734 -3.183 -13.557 1.00 96.31 87 ARG A C 1
ATOM 665 O O . ARG A 1 87 ? -14.290 -2.253 -12.969 1.00 96.31 87 ARG A O 1
ATOM 672 N N . MET A 1 88 ? -14.323 -4.362 -13.754 1.00 96.88 88 MET A N 1
ATOM 673 C CA . MET A 1 88 ? -15.637 -4.706 -13.212 1.00 96.88 88 MET A CA 1
ATOM 674 C C . MET A 1 88 ? -15.618 -4.716 -11.679 1.00 96.88 88 MET A C 1
ATOM 676 O O . MET A 1 88 ? -16.441 -4.034 -11.066 1.00 96.88 88 MET A O 1
ATOM 680 N N . LEU A 1 89 ? -14.660 -5.416 -11.059 1.00 96.00 89 LEU A N 1
ATOM 681 C CA . LEU A 1 89 ? -14.503 -5.463 -9.599 1.00 96.00 89 LEU A CA 1
ATOM 682 C C . LEU A 1 89 ? -14.334 -4.058 -9.010 1.00 96.00 89 LEU A C 1
ATOM 684 O O . LEU A 1 89 ? -15.032 -3.688 -8.063 1.00 96.00 89 LEU A O 1
ATOM 688 N N . ARG A 1 90 ? -13.477 -3.231 -9.621 1.00 96.00 90 ARG A N 1
ATOM 689 C CA . ARG A 1 90 ? -13.283 -1.830 -9.232 1.00 96.00 90 ARG A CA 1
ATOM 690 C C . ARG A 1 90 ? -14.568 -1.024 -9.344 1.00 96.00 90 ARG A C 1
ATOM 692 O O . ARG A 1 90 ? -14.8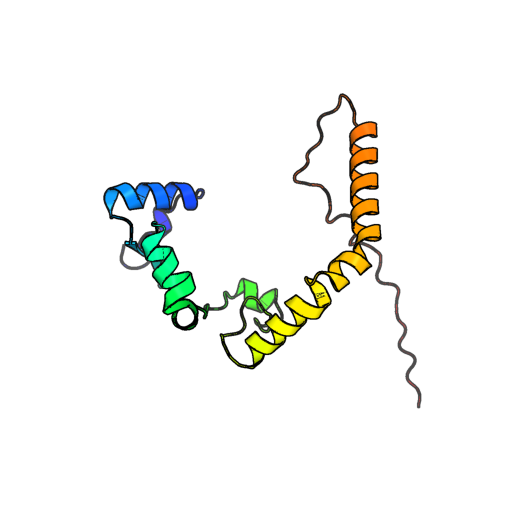93 -0.280 -8.421 1.00 96.00 90 ARG A O 1
ATOM 699 N N . LYS A 1 91 ? -15.319 -1.175 -10.437 1.00 96.62 91 LYS A N 1
ATOM 700 C CA . LYS A 1 91 ? -16.600 -0.482 -10.627 1.00 96.62 91 LYS A CA 1
ATOM 701 C C . LYS A 1 91 ? -17.606 -0.865 -9.542 1.00 96.62 91 LYS A C 1
ATOM 703 O O . LYS A 1 91 ? -18.254 0.018 -8.987 1.00 96.62 91 LYS A O 1
ATOM 708 N N . VAL A 1 92 ? -17.710 -2.149 -9.197 1.00 96.56 92 VAL A N 1
ATOM 709 C CA . VAL A 1 92 ? -18.587 -2.614 -8.112 1.00 96.56 92 VAL A CA 1
ATOM 710 C C . VAL A 1 92 ? -18.143 -2.037 -6.768 1.00 96.56 92 VAL A C 1
ATOM 712 O O . VAL A 1 92 ? -18.964 -1.435 -6.079 1.00 96.56 92 VAL A O 1
ATOM 715 N N . ALA A 1 93 ? -16.859 -2.141 -6.417 1.00 96.19 93 ALA A N 1
ATOM 716 C CA . ALA A 1 93 ? -16.338 -1.614 -5.157 1.00 96.19 93 ALA A CA 1
ATOM 717 C C . ALA A 1 93 ? -16.596 -0.104 -5.017 1.00 96.19 93 ALA A C 1
ATOM 719 O O . ALA A 1 93 ? -17.121 0.350 -3.998 1.00 96.19 93 ALA A O 1
ATOM 720 N N . MET A 1 94 ? -16.299 0.672 -6.062 1.00 96.50 94 MET A N 1
ATOM 721 C CA . MET A 1 94 ? -16.483 2.125 -6.044 1.00 96.50 94 MET A CA 1
ATOM 722 C C . MET A 1 94 ? -17.956 2.535 -6.017 1.00 96.50 94 MET A C 1
ATOM 724 O O . MET A 1 94 ? -18.306 3.459 -5.298 1.00 96.50 94 MET A O 1
ATOM 728 N N . LEU A 1 95 ? -18.839 1.869 -6.765 1.00 95.38 95 LEU A N 1
ATOM 729 C CA . LEU A 1 95 ? -20.239 2.301 -6.858 1.00 95.38 95 LEU A CA 1
ATOM 730 C C . LEU A 1 95 ? -21.127 1.747 -5.746 1.00 95.38 95 LEU A C 1
ATOM 732 O O . LEU A 1 95 ? -22.101 2.393 -5.366 1.00 95.38 95 LEU A O 1
ATOM 736 N N . LYS A 1 96 ? -20.843 0.538 -5.256 1.00 95.38 96 LYS A N 1
ATOM 737 C CA . LYS A 1 96 ? -21.743 -0.189 -4.350 1.00 95.38 96 LYS A CA 1
ATOM 738 C C . LYS A 1 96 ? -21.247 -0.268 -2.913 1.00 95.38 96 LYS A C 1
ATOM 740 O O . LYS A 1 96 ? -22.061 -0.518 -2.034 1.00 95.38 96 LYS A O 1
ATOM 745 N N . MET A 1 97 ? -19.954 -0.058 -2.664 1.00 95.50 97 MET A N 1
ATOM 746 C CA . MET A 1 97 ? -19.382 -0.186 -1.317 1.00 95.50 97 MET A CA 1
ATOM 747 C C . MET A 1 97 ? -18.782 1.123 -0.805 1.00 95.50 97 MET A C 1
ATOM 749 O O . MET A 1 97 ? -19.012 1.492 0.343 1.00 95.50 97 MET A O 1
ATOM 753 N N . LEU A 1 98 ? -18.023 1.823 -1.650 1.00 95.69 98 LEU A N 1
ATOM 754 C CA . LEU A 1 98 ? -17.218 2.983 -1.249 1.00 95.69 98 LEU A CA 1
ATOM 755 C C . LEU A 1 98 ? -17.730 4.320 -1.802 1.00 95.69 98 LEU A C 1
ATOM 757 O O . LEU A 1 98 ? -17.173 5.367 -1.486 1.00 95.69 98 LEU A O 1
ATOM 761 N N . GLY A 1 99 ? -18.787 4.300 -2.613 1.00 95.81 99 GLY A N 1
ATOM 762 C CA . GLY A 1 99 ? -19.396 5.501 -3.180 1.00 95.81 99 GLY A CA 1
ATOM 763 C C . GLY A 1 99 ? -20.248 6.255 -2.161 1.00 95.81 99 GLY A C 1
ATOM 764 O O . GLY A 1 99 ? -20.733 5.659 -1.201 1.00 95.81 99 GLY A O 1
ATOM 765 N N . GLY A 1 100 ? -20.481 7.550 -2.405 1.00 97.06 100 GLY A N 1
ATOM 766 C CA . GLY A 1 100 ? -21.268 8.432 -1.526 1.00 97.06 100 GLY A CA 1
ATOM 767 C C . GLY A 1 100 ? -22.564 7.795 -1.001 1.00 97.06 100 GLY A C 1
ATOM 768 O O . GLY A 1 100 ? -22.676 7.617 0.208 1.00 97.06 100 GLY A O 1
ATOM 769 N N . PRO A 1 101 ? -23.468 7.299 -1.871 1.00 95.94 101 PRO A N 1
ATOM 770 C CA . PRO A 1 101 ? -24.714 6.674 -1.422 1.00 95.94 101 PRO A CA 1
ATOM 771 C C . PRO A 1 101 ? -24.516 5.448 -0.516 1.00 95.94 101 PRO A C 1
ATOM 773 O O . PRO A 1 101 ? -25.249 5.255 0.451 1.00 95.94 101 PRO A O 1
ATOM 776 N N . ALA A 1 102 ? -23.511 4.612 -0.804 1.00 95.69 102 ALA A N 1
ATOM 777 C CA . ALA A 1 102 ? -23.194 3.451 0.027 1.00 95.69 102 ALA A CA 1
ATOM 778 C C . ALA A 1 102 ? -22.634 3.881 1.394 1.00 95.69 102 ALA A C 1
ATOM 780 O O . ALA A 1 102 ? -22.974 3.302 2.429 1.00 95.69 102 ALA A O 1
ATOM 781 N N . LEU A 1 103 ? -21.811 4.933 1.411 1.00 96.88 103 LEU A N 1
ATOM 782 C CA . LEU A 1 103 ? -21.287 5.518 2.639 1.00 96.88 103 LEU A CA 1
ATOM 783 C C . LEU A 1 103 ? -22.385 6.189 3.469 1.00 96.88 103 LEU A C 1
ATOM 785 O O . LEU A 1 103 ? -22.331 6.081 4.698 1.00 96.88 103 LEU A O 1
ATOM 789 N N . ASP A 1 104 ? -23.368 6.827 2.845 1.00 97.38 104 ASP A N 1
ATOM 790 C CA . ASP A 1 104 ? -24.512 7.437 3.527 1.00 97.38 104 ASP A CA 1
ATOM 791 C C . ASP A 1 104 ? -25.406 6.367 4.159 1.00 97.38 104 ASP A C 1
ATOM 793 O O . ASP A 1 104 ? -25.742 6.456 5.342 1.00 97.38 104 ASP A O 1
ATOM 797 N N . LEU A 1 105 ? -25.677 5.276 3.433 1.00 96.50 105 LEU A N 1
ATOM 798 C CA . LEU A 1 105 ? -26.472 4.151 3.933 1.00 96.50 105 LEU A CA 1
ATOM 799 C C . LEU A 1 105 ? -25.907 3.559 5.236 1.00 96.50 105 LEU A C 1
ATOM 801 O O . LEU A 1 105 ? -26.658 3.198 6.142 1.00 96.50 105 LEU A O 1
ATOM 805 N N . VAL A 1 106 ? -24.578 3.481 5.359 1.00 95.69 106 VAL A N 1
ATOM 806 C CA . VAL A 1 106 ? -23.909 2.928 6.553 1.00 95.69 106 VAL A CA 1
ATOM 807 C C . VAL A 1 106 ? -23.423 4.002 7.537 1.00 95.69 106 VAL A C 1
ATOM 809 O O . VAL A 1 106 ? -22.703 3.694 8.493 1.00 95.69 106 VAL A O 1
ATOM 812 N N . GLN A 1 107 ? -23.829 5.265 7.355 1.00 97.50 107 GLN A N 1
ATOM 813 C CA . GLN A 1 107 ? -23.428 6.387 8.210 1.00 97.50 107 GLN A CA 1
ATOM 814 C C . GLN A 1 107 ? -23.839 6.172 9.671 1.00 97.50 107 GLN A C 1
ATOM 816 O O . GLN A 1 107 ? -23.012 6.320 10.576 1.00 97.50 107 GLN A O 1
ATOM 821 N N . SER A 1 108 ? -25.088 5.770 9.913 1.00 97.69 108 SER A N 1
ATOM 822 C CA . SER A 1 108 ? -25.619 5.541 11.263 1.00 97.69 108 SER A CA 1
ATOM 823 C C . SER A 1 108 ? -24.841 4.449 12.011 1.00 97.69 108 SER A C 1
ATOM 825 O O . SER A 1 108 ? -24.544 4.585 13.203 1.00 97.69 108 SER A O 1
ATOM 827 N N . ILE A 1 109 ? -24.425 3.397 11.298 1.00 96.88 109 ILE A N 1
ATOM 828 C CA . ILE A 1 109 ? -23.603 2.308 11.831 1.00 96.88 109 ILE A CA 1
ATOM 829 C C . ILE A 1 109 ? -22.233 2.844 12.253 1.00 96.88 109 ILE A C 1
ATOM 831 O O . ILE A 1 109 ? -21.804 2.583 13.383 1.00 96.88 109 ILE A O 1
ATOM 835 N N . ARG A 1 110 ? -21.562 3.628 11.394 1.00 95.69 110 ARG A N 1
ATOM 836 C CA . ARG A 1 110 ? -20.264 4.247 11.722 1.00 95.69 110 ARG A CA 1
ATOM 837 C C . ARG A 1 110 ? -20.376 5.163 12.939 1.00 95.69 110 ARG A C 1
ATOM 839 O O . ARG A 1 110 ? -19.613 4.999 13.890 1.00 95.69 110 ARG A O 1
ATOM 846 N N . GLN A 1 111 ? -21.366 6.057 12.962 1.00 97.62 111 GLN A N 1
ATOM 847 C CA . GLN A 1 111 ? -21.608 6.958 14.096 1.00 97.62 111 GLN A CA 1
ATOM 848 C C . GLN A 1 111 ? -21.848 6.186 15.400 1.00 97.62 111 GLN A C 1
ATOM 850 O O . GLN A 1 111 ? -21.315 6.546 16.448 1.00 97.62 111 GLN A O 1
ATOM 855 N N . ASN A 1 112 ? -22.598 5.084 15.350 1.00 97.31 112 ASN A N 1
ATOM 856 C CA . ASN A 1 112 ? -22.820 4.236 16.517 1.00 97.31 112 ASN A CA 1
ATOM 857 C C . ASN A 1 112 ? -21.519 3.587 17.028 1.00 97.31 112 ASN A C 1
ATOM 859 O O . ASN A 1 112 ? -21.295 3.533 18.238 1.00 97.31 112 ASN A O 1
ATOM 863 N N . GLN A 1 113 ? -20.640 3.109 16.138 1.00 94.81 113 GLN A N 1
ATOM 864 C CA . GLN A 1 113 ? -19.337 2.562 16.549 1.00 94.81 113 GLN A CA 1
ATOM 865 C C . GLN A 1 113 ? -18.427 3.631 17.161 1.00 94.81 113 GLN A C 1
ATOM 867 O O . GLN A 1 113 ? -17.745 3.349 18.150 1.00 94.81 113 GLN A O 1
ATOM 872 N N . VAL A 1 114 ? -18.457 4.856 16.630 1.00 95.88 114 VAL A N 1
ATOM 873 C CA . VAL A 1 114 ? -17.734 6.001 17.201 1.00 95.88 114 VAL A CA 1
ATOM 874 C C . VAL A 1 114 ? -18.26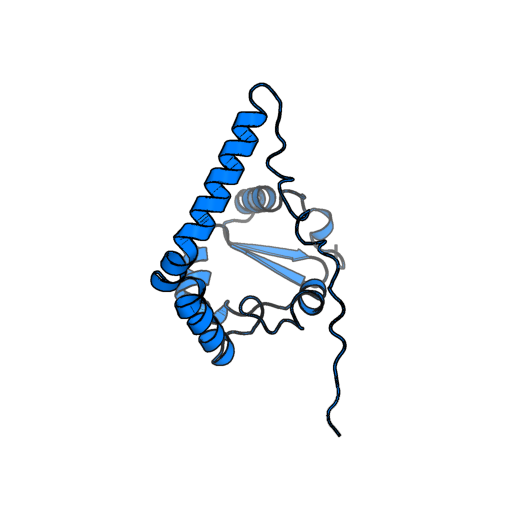0 6.317 18.601 1.00 95.88 114 VAL A C 1
ATOM 876 O O . VAL A 1 114 ? -17.476 6.301 19.547 1.00 95.88 114 VAL A O 1
ATOM 879 N N . ARG A 1 115 ? -19.581 6.472 18.784 1.00 97.12 115 ARG A N 1
ATOM 880 C CA . ARG A 1 115 ? -20.192 6.713 20.107 1.00 97.12 115 ARG A CA 1
ATOM 881 C C . ARG A 1 115 ? -19.823 5.636 21.129 1.00 97.12 115 ARG A C 1
ATOM 883 O O . ARG A 1 115 ? -19.427 5.956 22.245 1.00 97.12 115 ARG A O 1
ATOM 890 N N . LYS A 1 116 ? -19.873 4.356 20.743 1.00 94.44 116 LYS A N 1
ATOM 891 C CA . LYS A 1 116 ? -19.452 3.232 21.603 1.00 94.44 116 LYS A CA 1
ATOM 892 C C . LYS A 1 116 ? -17.970 3.297 21.967 1.00 94.44 116 LYS A C 1
ATOM 894 O O . LYS A 1 116 ? -17.588 2.960 23.085 1.00 94.44 116 LYS A O 1
ATOM 899 N N . THR A 1 117 ? -17.129 3.696 21.018 1.00 92.69 117 THR A N 1
ATOM 900 C CA . THR A 1 117 ? -15.688 3.841 21.244 1.00 92.69 117 THR A CA 1
ATOM 901 C C . THR A 1 117 ? -15.410 4.971 22.223 1.00 92.69 117 THR A C 1
ATOM 903 O O . THR A 1 117 ? -14.648 4.749 23.159 1.00 92.69 117 THR A O 1
ATOM 906 N N . ILE A 1 118 ? -16.078 6.113 22.051 1.00 94.56 118 ILE A N 1
ATOM 907 C CA . ILE A 1 118 ? -16.012 7.271 22.944 1.00 94.56 118 ILE A CA 1
ATOM 908 C C . ILE A 1 118 ? -16.484 6.894 24.352 1.00 94.56 118 ILE A C 1
ATOM 910 O O . ILE A 1 118 ? -15.733 7.073 25.303 1.00 94.56 118 ILE A O 1
ATOM 914 N N . GLY A 1 119 ? -17.664 6.282 24.493 1.00 94.69 119 GLY A N 1
ATOM 915 C CA . GLY A 1 119 ? -18.184 5.857 25.798 1.00 94.69 119 GLY A CA 1
ATOM 916 C C . GLY A 1 119 ? -17.243 4.899 26.538 1.00 94.69 119 GLY A C 1
ATOM 917 O O . GLY A 1 119 ? -17.014 5.054 27.733 1.00 94.69 119 GLY A O 1
ATOM 918 N N . TYR A 1 120 ? -16.617 3.957 25.822 1.00 91.81 120 TYR A N 1
ATOM 919 C CA . TYR A 1 120 ? -15.583 3.095 26.403 1.00 91.81 120 TYR A CA 1
ATOM 920 C C . TYR A 1 120 ? -14.375 3.887 26.921 1.00 91.81 120 TYR A C 1
ATOM 922 O O . TYR A 1 120 ? -13.841 3.551 27.973 1.00 91.81 120 TYR A O 1
ATOM 930 N N . LEU A 1 121 ? -13.906 4.885 26.163 1.00 92.88 121 LEU A N 1
ATOM 931 C CA . LEU A 1 121 ? -12.738 5.681 26.548 1.00 92.88 121 LEU A CA 1
ATOM 932 C C . LEU A 1 121 ? -13.055 6.554 27.764 1.00 92.88 121 LEU A C 1
ATOM 934 O O . LEU A 1 121 ? -12.264 6.575 28.700 1.00 92.88 121 LEU A O 1
ATOM 938 N N . TYR A 1 122 ? -14.238 7.173 27.801 1.00 94.62 122 TYR A N 1
ATOM 939 C CA . TYR A 1 122 ? -14.712 7.910 28.975 1.00 94.62 122 TYR A CA 1
ATOM 940 C C . TYR A 1 122 ? -14.778 7.030 30.226 1.00 94.62 122 TYR A C 1
ATOM 942 O O . TYR A 1 122 ? -14.284 7.426 31.277 1.00 94.62 122 TYR A O 1
ATOM 950 N N . GLY A 1 123 ? -15.302 5.804 30.113 1.00 93.50 123 GLY A N 1
ATOM 951 C CA . GLY A 1 123 ? -15.331 4.848 31.228 1.00 93.50 123 GLY A CA 1
ATOM 952 C C . GLY A 1 123 ? -13.949 4.365 31.694 1.00 93.50 123 GLY A C 1
ATOM 953 O O . GLY A 1 123 ? -13.848 3.693 32.715 1.00 93.50 123 GLY A O 1
ATOM 954 N N . ARG A 1 124 ? -12.882 4.681 30.952 1.00 92.44 124 ARG A N 1
ATOM 955 C CA . ARG A 1 124 ? -11.481 4.395 31.297 1.00 92.44 124 ARG A CA 1
ATOM 956 C C . ARG A 1 124 ? -10.683 5.670 31.578 1.00 92.44 124 ARG A C 1
ATOM 958 O O . ARG A 1 124 ? -9.456 5.623 31.563 1.00 92.44 124 ARG A O 1
ATOM 965 N N . SER A 1 125 ? -11.356 6.794 31.826 1.00 93.12 125 SER A N 1
ATOM 966 C CA . SER A 1 125 ? -10.690 8.052 32.167 1.00 93.12 125 SER A CA 1
ATOM 967 C C . SER A 1 125 ? -9.729 7.864 33.348 1.00 93.12 125 SER A C 1
ATOM 969 O O . SER A 1 125 ? -10.041 7.159 34.307 1.00 93.12 125 SER A O 1
ATOM 971 N N . GLY A 1 126 ? -8.533 8.445 33.247 1.00 93.25 126 GLY A N 1
ATOM 972 C CA . GLY A 1 126 ? -7.462 8.283 34.236 1.00 93.25 126 GLY A CA 1
ATOM 973 C C . GLY A 1 126 ? -6.708 6.947 34.176 1.00 93.25 126 GLY A C 1
ATOM 974 O O . GLY A 1 126 ? -5.776 6.753 34.948 1.00 93.25 126 GLY A O 1
ATOM 975 N N . SER A 1 127 ? -7.061 6.029 33.267 1.00 93.44 127 SER A N 1
ATOM 976 C CA . SER A 1 127 ? -6.352 4.758 33.065 1.00 93.44 127 SER A CA 1
ATOM 977 C C . SER A 1 127 ? -5.728 4.666 31.665 1.00 93.44 127 SER A C 1
ATOM 979 O O . SER A 1 127 ? -6.371 5.052 30.686 1.00 93.44 127 SER A O 1
ATOM 981 N N . PRO A 1 128 ? -4.518 4.091 31.519 1.00 91.69 128 PRO A N 1
ATOM 982 C CA . PRO A 1 128 ? -3.936 3.824 30.206 1.00 91.69 128 PRO A CA 1
ATOM 983 C C . PRO A 1 128 ? -4.819 2.894 29.359 1.00 91.69 128 PRO A C 1
ATOM 985 O O . PRO A 1 128 ? -5.307 1.865 29.834 1.00 91.69 128 PRO A O 1
ATOM 988 N N . VAL A 1 129 ? -4.997 3.227 28.077 1.00 90.06 129 VAL A N 1
ATOM 989 C CA . VAL A 1 129 ? -5.736 2.406 27.106 1.00 90.06 129 VAL A CA 1
ATOM 990 C C . VAL A 1 129 ? -4.837 2.072 25.922 1.00 90.06 129 VAL A C 1
ATOM 992 O O . VAL A 1 129 ? -4.374 2.961 25.214 1.00 90.06 129 VAL A O 1
ATOM 995 N N . ASN A 1 130 ? -4.657 0.778 25.647 1.00 88.00 130 ASN A N 1
ATOM 996 C CA . ASN A 1 130 ? -4.010 0.327 24.418 1.00 88.00 130 ASN A CA 1
ATOM 997 C C . ASN A 1 130 ? -4.987 0.457 23.233 1.00 88.00 130 ASN A C 1
ATOM 999 O O . ASN A 1 130 ? -5.937 -0.321 23.100 1.00 88.00 130 ASN A O 1
ATOM 1003 N N . VAL A 1 131 ? -4.751 1.452 22.377 1.00 84.00 131 VAL A N 1
ATOM 1004 C CA . VAL A 1 131 ? -5.569 1.719 21.182 1.00 84.00 131 VAL A CA 1
ATOM 1005 C C . VAL A 1 131 ? -5.283 0.759 20.023 1.00 84.00 131 VAL A C 1
ATOM 1007 O O . VAL A 1 131 ? -6.165 0.547 19.194 1.00 84.00 131 VAL A O 1
ATOM 1010 N N . ALA A 1 132 ? -4.110 0.119 19.995 1.00 77.62 132 ALA A N 1
ATOM 1011 C CA . ALA A 1 132 ? -3.707 -0.800 18.931 1.00 77.62 132 ALA A CA 1
ATOM 1012 C C . ALA A 1 132 ? -4.456 -2.147 18.982 1.00 77.62 132 ALA A C 1
ATOM 1014 O O . ALA A 1 132 ? -4.684 -2.769 17.951 1.00 77.62 132 ALA A O 1
ATOM 1015 N N . ILE A 1 133 ? -4.898 -2.594 20.165 1.00 59.41 133 ILE A N 1
ATOM 1016 C CA . ILE A 1 133 ? -5.499 -3.934 20.363 1.00 59.41 133 ILE A CA 1
ATOM 1017 C C . ILE A 1 133 ? -7.048 -3.907 20.325 1.00 59.41 133 ILE A C 1
ATOM 1019 O O . ILE A 1 133 ? -7.735 -4.887 20.638 1.00 59.41 133 ILE A O 1
ATOM 1023 N N . LYS A 1 134 ? -7.678 -2.806 19.895 1.00 55.97 134 LYS A N 1
ATOM 1024 C CA . LYS A 1 134 ? -9.146 -2.690 19.940 1.00 55.97 134 LYS A CA 1
ATOM 1025 C C . LYS A 1 134 ? -9.857 -3.373 18.741 1.00 55.97 134 LYS A C 1
ATOM 1027 O O . LYS A 1 134 ? -10.313 -2.702 17.827 1.00 55.97 134 LYS A O 1
ATOM 1032 N N . LYS A 1 135 ? -10.072 -4.700 18.894 1.00 47.69 135 LYS A N 1
ATOM 1033 C CA . LYS A 1 135 ? -11.088 -5.640 18.313 1.00 47.69 135 LYS A CA 1
ATOM 1034 C C . LYS A 1 135 ? -10.736 -6.542 17.102 1.00 47.69 135 LYS A C 1
ATOM 1036 O O . LYS A 1 135 ? -11.037 -6.206 15.967 1.00 47.69 135 LYS A O 1
ATOM 1041 N N . ILE A 1 136 ? -10.447 -7.819 17.413 1.00 40.91 136 ILE A N 1
ATOM 1042 C CA . ILE A 1 136 ? -11.043 -9.018 16.753 1.00 40.91 136 ILE A CA 1
ATOM 1043 C C . ILE A 1 136 ? -11.919 -9.837 17.741 1.00 40.91 136 ILE A C 1
ATOM 1045 O O . ILE A 1 136 ? -12.587 -10.789 17.366 1.00 40.91 136 ILE A O 1
ATOM 1049 N N . LYS A 1 137 ? -12.059 -9.442 19.017 1.00 39.09 137 LYS A N 1
ATOM 1050 C CA . LYS A 1 137 ? -12.835 -10.222 20.016 1.00 39.09 137 LYS A CA 1
ATOM 1051 C C . LYS A 1 137 ? -14.367 -10.297 19.801 1.00 39.09 137 LYS A C 1
ATOM 1053 O O . LYS A 1 137 ? -15.059 -10.821 20.661 1.00 39.09 137 LYS A O 1
ATOM 1058 N N . LYS A 1 138 ? -14.922 -9.793 18.688 1.00 40.34 138 LYS A N 1
ATOM 1059 C CA . LYS A 1 138 ? -16.359 -9.930 18.353 1.00 40.34 138 LYS A CA 1
ATOM 1060 C C . LYS A 1 138 ? -16.673 -10.900 17.204 1.00 40.34 138 LYS A C 1
ATOM 1062 O O . LYS A 1 138 ? -17.844 -11.033 16.876 1.00 40.34 138 LYS A O 1
ATOM 1067 N N . LEU A 1 139 ? -15.678 -11.583 16.627 1.00 39.50 139 LEU A N 1
ATOM 1068 C CA . LEU A 1 139 ? -15.908 -12.596 15.582 1.00 39.50 139 LEU A CA 1
ATOM 1069 C C . LEU A 1 139 ? -16.095 -14.028 16.118 1.00 39.50 139 LEU A C 1
ATOM 1071 O O . LEU A 1 139 ? -16.513 -14.896 15.362 1.00 39.50 139 LEU A O 1
ATOM 1075 N N . ASN A 1 140 ? -15.896 -14.268 17.419 1.00 33.06 140 ASN A N 1
ATOM 1076 C CA . ASN A 1 140 ? -16.277 -15.532 18.059 1.00 33.06 140 ASN A CA 1
ATOM 1077 C C . ASN A 1 140 ? -17.726 -15.447 18.557 1.00 33.06 140 ASN A C 1
ATOM 1079 O O . ASN A 1 140 ? -17.979 -15.352 19.756 1.00 33.06 140 ASN A O 1
ATOM 1083 N N . HIS A 1 141 ? -18.680 -15.425 17.628 1.00 33.22 141 HIS A N 1
ATOM 1084 C CA . HIS A 1 141 ? -20.021 -15.924 17.919 1.00 33.22 141 HIS A CA 1
ATOM 1085 C C . HIS A 1 141 ? -20.019 -17.413 17.539 1.00 33.22 141 HIS A C 1
ATOM 1087 O O . HIS A 1 141 ? -19.481 -17.732 16.473 1.00 33.22 141 HIS A O 1
ATOM 1093 N N . PRO A 1 142 ? -20.540 -18.330 18.374 1.00 34.53 142 PRO A N 1
ATOM 1094 C CA . PRO A 1 142 ? -20.688 -19.722 17.967 1.00 34.53 142 PRO A CA 1
ATOM 1095 C C . PRO A 1 142 ? -21.504 -19.752 16.671 1.00 34.53 142 PRO A C 1
ATOM 1097 O O . PRO A 1 142 ? -22.547 -19.101 16.575 1.00 34.53 142 PRO A O 1
ATOM 1100 N N . ARG A 1 143 ? -20.981 -20.430 15.642 1.00 40.38 143 ARG A N 1
ATOM 1101 C CA . ARG A 1 143 ? -21.735 -20.690 14.414 1.00 40.38 143 ARG A CA 1
ATOM 1102 C C . ARG A 1 143 ? -22.975 -21.466 14.846 1.00 40.38 143 ARG A C 1
ATOM 1104 O O . ARG A 1 143 ? -22.838 -22.587 15.315 1.00 40.38 143 ARG A O 1
ATOM 1111 N N . GLY A 1 144 ? -24.144 -20.837 14.769 1.00 36.84 144 GLY A N 1
ATOM 1112 C CA . GLY A 1 144 ? -25.405 -21.547 14.922 1.00 36.84 144 GLY A CA 1
ATOM 1113 C C . GLY A 1 144 ? -25.483 -22.618 13.842 1.00 36.84 144 GLY A C 1
ATOM 1114 O O . GLY A 1 144 ? -25.213 -22.334 12.672 1.00 36.84 144 GLY A O 1
ATOM 1115 N N . ASP A 1 145 ? -25.784 -23.840 14.260 1.00 36.53 145 ASP A N 1
ATOM 1116 C CA . ASP A 1 145 ? -25.935 -25.000 13.397 1.00 36.53 145 ASP A CA 1
ATOM 1117 C C . ASP A 1 145 ? -27.100 -24.778 12.428 1.00 36.53 145 ASP A C 1
ATOM 1119 O O . ASP A 1 145 ? -28.274 -24.851 12.793 1.00 36.53 145 ASP A O 1
ATOM 1123 N N . TYR A 1 146 ? -26.784 -24.500 11.164 1.00 40.34 146 TYR A N 1
ATOM 1124 C CA . TYR A 1 146 ? -27.766 -24.592 10.092 1.00 40.34 146 TYR A CA 1
ATOM 1125 C C . TYR A 1 146 ? -27.890 -26.064 9.700 1.00 40.34 146 TYR A C 1
ATOM 1127 O O . TYR A 1 146 ? -27.149 -26.565 8.854 1.00 40.34 146 TYR A O 1
ATOM 1135 N N . HIS A 1 147 ? -28.834 -26.763 10.329 1.00 38.56 147 HIS A N 1
ATOM 1136 C CA . HIS A 1 147 ? -29.341 -28.023 9.805 1.00 38.56 147 HIS A CA 1
ATOM 1137 C C . HIS A 1 147 ? -29.972 -27.766 8.430 1.00 38.56 147 HIS A C 1
ATOM 1139 O O . HIS A 1 147 ? -31.046 -27.177 8.315 1.00 38.56 147 HIS A O 1
ATOM 1145 N N . LEU A 1 148 ? -29.276 -28.196 7.379 1.00 41.66 148 LEU A N 1
ATOM 1146 C CA . LEU A 1 148 ? -29.803 -28.262 6.023 1.00 41.66 148 LEU A CA 1
ATOM 1147 C C . LEU A 1 148 ? -30.879 -29.353 5.974 1.00 41.66 148 LEU A C 1
ATOM 1149 O O . LEU A 1 148 ? -30.576 -30.544 5.975 1.00 41.66 148 LEU A O 1
ATOM 1153 N N . ALA A 1 149 ? -32.144 -28.942 5.936 1.00 41.53 149 ALA A N 1
ATOM 1154 C CA . ALA A 1 149 ? -33.229 -29.812 5.515 1.00 41.53 149 ALA A CA 1
ATOM 1155 C C . ALA A 1 149 ? -33.151 -29.981 3.988 1.00 41.53 149 ALA A C 1
ATOM 1157 O O . ALA A 1 149 ? -33.357 -29.027 3.239 1.00 41.53 149 ALA A O 1
ATOM 1158 N N . HIS A 1 150 ? -32.839 -31.193 3.529 1.00 38.78 150 HIS A N 1
ATOM 1159 C CA . HIS A 1 150 ? -33.024 -31.593 2.134 1.00 38.78 150 HIS A CA 1
ATOM 1160 C C . HIS A 1 150 ? -34.516 -31.838 1.857 1.00 38.78 150 HIS A C 1
ATOM 1162 O O . HIS A 1 150 ? -35.136 -32.609 2.596 1.00 38.78 150 HIS A O 1
ATOM 1168 N N . PRO A 1 151 ? -35.107 -31.268 0.792 1.00 47.03 151 PRO A N 1
ATOM 1169 C CA . PRO A 1 151 ? -36.342 -31.791 0.232 1.00 47.03 151 PRO A CA 1
ATOM 1170 C C . PRO A 1 151 ? -36.037 -32.972 -0.700 1.00 47.03 151 PRO A C 1
ATOM 1172 O O . PRO A 1 151 ? -34.987 -33.011 -1.344 1.00 47.03 151 PRO A O 1
ATOM 1175 N N . ARG A 1 152 ? -36.963 -33.934 -0.706 1.00 47.22 152 ARG A N 1
ATOM 1176 C CA . ARG A 1 152 ? -36.973 -35.128 -1.561 1.00 47.22 152 ARG A CA 1
ATOM 1177 C C . ARG A 1 152 ? -37.345 -34.786 -2.997 1.00 47.22 152 ARG A C 1
ATOM 1179 O O . ARG A 1 152 ? -38.127 -33.823 -3.164 1.00 47.22 152 ARG A O 1
#

pLDDT: mean 86.98, std 18.33, range [33.06, 98.19]